Protein AF-A0A919CSK5-F1 (afdb_monomer_lite)

Sequence (132 aa):
MSDPNAADPAAPKPPHPRMAVKDYALLGRKVAEWAKDPASRPRTVAEFRKQLLDVDPGATIPDRITGVLFVQPTWDTLVVRLPTKELIEESEENMNPTDAIYMVPEFYKNTSLSALELLYSRIGDYTISECK

Organism: NCBI:txid1633335

Secondary structure (DSSP, 8-state):
---TT----PPPPPPPP--B-S-HHHHHHHHHHHHH-GGGS-SSHHHHHHHHHHH-TT-B--TT----------TT-----PPPHHHHHHHHHH--TT-S-----GGGT-TT--HHHHHHHHHHHHHH----

Structure (mmCIF, N/CA/C/O backbone):
data_AF-A0A919CSK5-F1
#
_entry.id   AF-A0A919CSK5-F1
#
loop_
_atom_site.group_PDB
_atom_site.id
_atom_site.type_symbol
_atom_site.label_atom_id
_atom_site.label_alt_id
_atom_site.label_comp_id
_atom_site.label_asym_id
_atom_site.label_entity_id
_atom_site.label_seq_id
_atom_site.pdbx_PDB_ins_code
_atom_site.Cartn_x
_atom_site.Cartn_y
_atom_site.Cartn_z
_atom_site.occupancy
_atom_site.B_iso_or_equiv
_atom_site.auth_seq_id
_atom_site.auth_comp_id
_atom_site.auth_asym_id
_atom_site.auth_atom_id
_atom_site.pdbx_PDB_model_num
ATOM 1 N N . MET A 1 1 ? 7.691 -1.468 -57.600 1.00 42.09 1 MET A N 1
ATOM 2 C CA . MET A 1 1 ? 6.398 -1.133 -56.972 1.00 42.09 1 MET A CA 1
ATOM 3 C C . MET A 1 1 ? 6.592 -1.335 -55.488 1.00 42.09 1 MET A C 1
ATOM 5 O O . MET A 1 1 ? 6.698 -2.474 -55.061 1.00 42.09 1 MET A O 1
ATOM 9 N N . SER A 1 2 ? 6.802 -0.245 -54.759 1.00 48.50 2 SER A N 1
ATOM 10 C CA . SER A 1 2 ? 6.948 -0.267 -53.304 1.00 48.50 2 SER A CA 1
ATOM 11 C C . SER A 1 2 ? 5.557 -0.123 -52.706 1.00 48.50 2 SER A C 1
ATOM 13 O O . SER A 1 2 ? 4.813 0.758 -53.137 1.00 48.50 2 SER A O 1
ATOM 15 N N . ASP A 1 3 ? 5.200 -1.011 -51.785 1.00 47.59 3 ASP A N 1
ATOM 16 C CA . ASP A 1 3 ? 3.909 -0.993 -51.102 1.00 47.59 3 ASP A CA 1
ATOM 17 C C . ASP A 1 3 ? 3.734 0.337 -50.343 1.00 47.59 3 ASP A C 1
ATOM 19 O O . ASP A 1 3 ? 4.549 0.644 -49.471 1.00 47.59 3 ASP A O 1
ATOM 23 N N . PRO A 1 4 ? 2.703 1.150 -50.638 1.00 49.62 4 PRO A N 1
ATOM 24 C CA . PRO A 1 4 ? 2.469 2.432 -49.971 1.00 49.62 4 PRO A CA 1
ATOM 25 C C . PRO A 1 4 ? 1.782 2.285 -48.602 1.00 49.62 4 PRO A C 1
ATOM 27 O O . PRO A 1 4 ? 1.341 3.279 -48.037 1.00 49.62 4 PRO A O 1
ATOM 30 N N . ASN A 1 5 ? 1.664 1.060 -48.078 1.00 50.25 5 ASN A N 1
ATOM 31 C CA . ASN A 1 5 ? 0.916 0.757 -46.858 1.00 50.25 5 ASN A CA 1
ATOM 32 C C . ASN A 1 5 ? 1.764 0.032 -45.800 1.00 50.25 5 ASN A C 1
ATOM 34 O O . ASN A 1 5 ? 1.273 -0.830 -45.072 1.00 50.25 5 ASN A O 1
ATOM 38 N N . ALA A 1 6 ? 3.054 0.368 -45.716 1.00 50.31 6 ALA A N 1
ATOM 39 C CA . ALA A 1 6 ? 3.803 0.130 -44.491 1.00 50.31 6 ALA A CA 1
ATOM 40 C C . ALA A 1 6 ? 3.267 1.120 -43.450 1.00 50.31 6 ALA A C 1
ATOM 42 O O . ALA A 1 6 ? 3.584 2.307 -43.499 1.00 50.31 6 ALA A O 1
ATOM 43 N N . ALA A 1 7 ? 2.382 0.643 -42.573 1.00 48.81 7 ALA A N 1
ATOM 44 C CA . ALA A 1 7 ? 1.949 1.408 -41.417 1.00 48.81 7 ALA A CA 1
ATOM 45 C C . ALA A 1 7 ? 3.198 1.847 -40.644 1.00 48.81 7 ALA A C 1
ATOM 47 O O . ALA A 1 7 ? 3.999 1.013 -40.218 1.00 48.81 7 ALA A O 1
ATOM 48 N N . ASP A 1 8 ? 3.366 3.160 -40.524 1.00 49.53 8 ASP A N 1
ATOM 49 C CA . ASP A 1 8 ? 4.332 3.791 -39.633 1.00 49.53 8 ASP A CA 1
ATOM 50 C C . ASP A 1 8 ? 4.167 3.144 -38.244 1.00 49.53 8 ASP A C 1
ATOM 52 O O . ASP A 1 8 ? 3.022 3.066 -37.771 1.00 49.53 8 ASP A O 1
ATOM 56 N N . PRO A 1 9 ? 5.217 2.585 -37.609 1.00 53.69 9 PRO A N 1
ATOM 57 C CA . PRO A 1 9 ? 5.068 2.009 -36.283 1.00 53.69 9 PRO A CA 1
ATOM 58 C C . PRO A 1 9 ? 4.523 3.100 -35.365 1.00 53.69 9 PRO A C 1
ATOM 60 O O . PRO A 1 9 ? 5.161 4.132 -35.158 1.00 53.69 9 PRO A O 1
ATOM 63 N N . ALA A 1 10 ? 3.297 2.890 -34.877 1.00 59.97 10 ALA A N 1
ATOM 64 C CA . ALA A 1 10 ? 2.619 3.834 -34.007 1.00 59.97 10 ALA A CA 1
ATOM 65 C C . ALA A 1 10 ? 3.573 4.231 -32.875 1.00 59.97 10 ALA A C 1
ATOM 67 O O . ALA A 1 10 ? 4.168 3.360 -32.238 1.00 59.97 10 ALA A O 1
ATOM 68 N N . ALA A 1 11 ? 3.735 5.539 -32.661 1.00 57.97 11 ALA A N 1
ATOM 69 C CA . ALA A 1 11 ? 4.572 6.066 -31.593 1.00 57.97 11 ALA A CA 1
ATOM 70 C C . ALA A 1 11 ? 4.280 5.329 -30.269 1.00 57.97 11 ALA A C 1
ATOM 72 O O . ALA A 1 11 ? 3.107 5.035 -29.997 1.00 57.97 11 ALA A O 1
ATOM 73 N N . PRO A 1 12 ? 5.310 5.018 -29.457 1.00 64.19 12 PRO A N 1
ATOM 74 C CA . PRO A 1 12 ? 5.125 4.276 -28.218 1.00 64.19 12 PRO A CA 1
ATOM 75 C C . PRO A 1 12 ? 4.068 4.967 -27.355 1.00 64.19 12 PRO A C 1
ATOM 77 O O . PRO A 1 12 ? 4.103 6.186 -27.153 1.00 64.19 12 PRO A O 1
ATOM 80 N N . LYS A 1 13 ? 3.084 4.190 -26.895 1.00 64.62 13 LYS A N 1
ATOM 81 C CA . LYS A 1 13 ? 2.016 4.709 -26.039 1.00 64.62 13 LYS A CA 1
ATOM 82 C C . LYS A 1 13 ? 2.640 5.234 -24.740 1.00 64.62 13 LYS A C 1
ATOM 84 O O . LYS A 1 13 ? 3.568 4.612 -24.224 1.00 64.62 13 LYS A O 1
ATOM 89 N N . PRO A 1 14 ? 2.156 6.365 -24.198 1.00 73.38 14 PRO A N 1
ATOM 90 C CA . PRO A 1 14 ? 2.637 6.849 -22.913 1.00 73.38 14 PRO A CA 1
ATOM 91 C C . PRO A 1 14 ? 2.346 5.805 -21.826 1.00 73.38 14 PRO A C 1
ATOM 93 O O . PRO A 1 14 ? 1.268 5.201 -21.856 1.00 73.38 14 PRO A O 1
ATOM 96 N N . PRO A 1 15 ? 3.266 5.607 -20.867 1.00 81.00 15 PRO A N 1
ATOM 97 C CA . PRO A 1 15 ? 3.106 4.579 -19.856 1.00 81.00 15 PRO A CA 1
ATOM 98 C C . PRO A 1 15 ? 1.896 4.864 -18.970 1.00 81.00 15 PRO A C 1
ATOM 100 O O . PRO A 1 15 ? 1.591 6.019 -18.647 1.00 81.00 15 PRO A O 1
ATOM 103 N N . HIS A 1 16 ? 1.228 3.805 -18.527 1.00 87.56 16 HIS A N 1
ATOM 104 C CA . HIS A 1 16 ? 0.111 3.900 -17.606 1.00 87.56 16 HIS A CA 1
ATOM 105 C C . HIS A 1 16 ? 0.582 4.547 -16.294 1.00 87.56 16 HIS A C 1
ATOM 107 O O . HIS A 1 16 ? 1.496 4.033 -15.634 1.00 87.56 16 HIS A O 1
ATOM 113 N N . PRO A 1 17 ? -0.045 5.657 -15.852 1.00 90.75 17 PRO A N 1
ATOM 114 C CA . PRO A 1 17 ? 0.304 6.269 -14.580 1.00 90.75 17 PRO A CA 1
ATOM 115 C C . PRO A 1 17 ? 0.072 5.281 -13.435 1.00 90.75 17 PRO A C 1
ATOM 117 O O . PRO A 1 17 ? -0.982 4.639 -13.358 1.00 90.75 17 PRO A O 1
ATOM 120 N N . ARG A 1 18 ? 1.056 5.167 -12.543 1.00 90.62 18 ARG A N 1
ATOM 121 C CA . ARG A 1 18 ? 1.047 4.265 -11.385 1.00 90.62 18 ARG A CA 1
ATOM 122 C C . ARG A 1 18 ? 0.900 5.043 -10.092 1.00 90.62 18 ARG A C 1
ATOM 124 O O . ARG A 1 18 ? 1.220 6.232 -10.029 1.00 90.62 18 ARG A O 1
ATOM 131 N N . MET A 1 19 ? 0.410 4.364 -9.065 1.00 92.00 19 MET A N 1
ATOM 132 C CA . MET A 1 19 ? 0.432 4.911 -7.715 1.00 92.00 19 MET A CA 1
ATOM 133 C C . MET A 1 19 ? 1.883 5.104 -7.255 1.00 92.00 19 MET A C 1
ATOM 135 O O . MET A 1 19 ? 2.736 4.253 -7.512 1.00 92.00 19 MET A O 1
ATOM 139 N N . ALA A 1 20 ? 2.172 6.207 -6.568 1.00 90.69 20 ALA A N 1
ATOM 140 C CA . ALA A 1 20 ? 3.481 6.430 -5.966 1.00 90.69 20 ALA A CA 1
ATOM 141 C C . ALA A 1 20 ? 3.343 6.869 -4.512 1.00 90.69 20 ALA A C 1
ATOM 143 O O . ALA A 1 20 ? 2.454 7.645 -4.169 1.00 90.69 20 ALA A O 1
ATOM 144 N N . VAL A 1 21 ? 4.260 6.387 -3.678 1.00 92.19 21 VAL A N 1
ATOM 145 C CA . VAL A 1 21 ? 4.453 6.820 -2.292 1.00 92.19 21 VAL A CA 1
ATOM 146 C C . VAL A 1 21 ? 5.934 7.064 -2.051 1.00 92.19 21 VAL A C 1
ATOM 148 O O . VAL A 1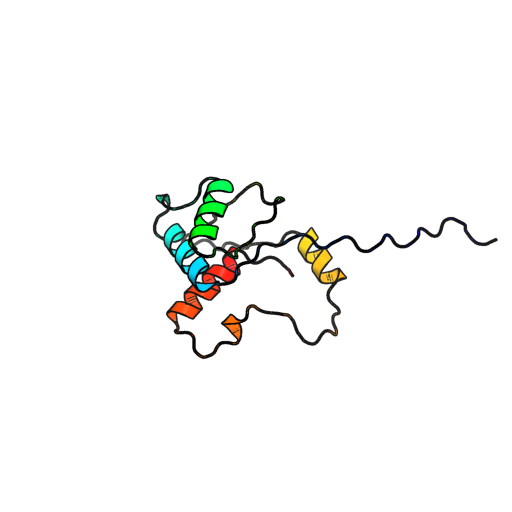 21 ? 6.791 6.400 -2.643 1.00 92.19 21 VAL A O 1
ATOM 151 N N . LYS A 1 22 ? 6.231 8.035 -1.196 1.00 90.31 22 LYS A N 1
ATOM 152 C CA . LYS A 1 22 ? 7.579 8.376 -0.746 1.00 90.31 22 LYS A CA 1
ATOM 153 C C . LYS A 1 22 ? 7.947 7.586 0.500 1.00 90.31 22 LYS A C 1
ATOM 155 O O . LYS A 1 22 ? 9.060 7.072 0.579 1.00 90.31 22 LYS A O 1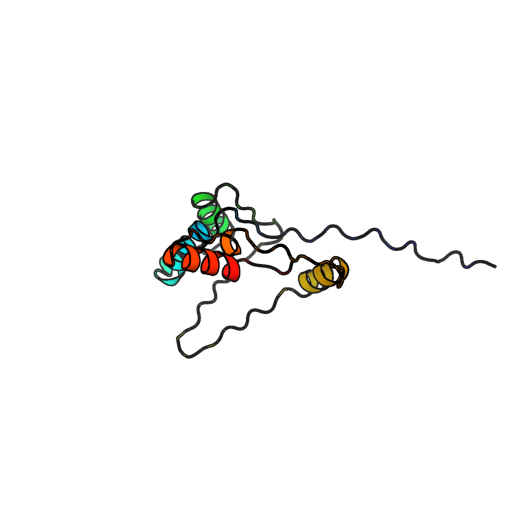
ATOM 160 N N . ASP A 1 23 ? 7.012 7.465 1.441 1.00 92.19 23 ASP A N 1
ATOM 161 C CA . ASP A 1 23 ? 7.238 6.786 2.716 1.00 92.19 23 ASP A CA 1
ATOM 162 C C . ASP A 1 23 ? 6.400 5.506 2.829 1.00 92.19 23 ASP A C 1
ATOM 164 O O . ASP A 1 23 ? 5.232 5.494 3.233 1.00 92.19 23 ASP A O 1
ATOM 168 N N . TYR A 1 24 ? 7.035 4.389 2.476 1.00 94.75 24 TYR A N 1
ATOM 169 C CA . TYR A 1 24 ? 6.424 3.066 2.558 1.00 94.75 24 TYR A CA 1
ATOM 170 C C . TYR A 1 24 ? 6.135 2.638 4.004 1.00 94.75 24 TYR A C 1
ATOM 172 O O . TYR A 1 24 ? 5.200 1.867 4.226 1.00 94.75 24 TYR A O 1
ATOM 180 N N . ALA A 1 25 ? 6.889 3.128 4.994 1.00 95.56 25 ALA A N 1
ATOM 181 C CA . ALA A 1 25 ? 6.664 2.779 6.392 1.00 95.56 25 ALA A CA 1
ATOM 182 C C . ALA A 1 25 ? 5.400 3.461 6.932 1.00 95.56 25 ALA A C 1
ATOM 184 O O . ALA A 1 25 ? 4.619 2.825 7.643 1.00 95.56 25 ALA A O 1
ATOM 185 N N . LEU A 1 26 ? 5.157 4.725 6.575 1.00 95.56 26 LEU A N 1
ATOM 186 C CA . LEU A 1 26 ? 3.925 5.430 6.944 1.00 95.56 26 LEU A CA 1
ATOM 187 C C . LEU A 1 26 ? 2.695 4.802 6.282 1.00 95.56 26 LEU A C 1
ATOM 189 O O . LEU A 1 26 ? 1.714 4.519 6.978 1.00 95.56 26 LEU A O 1
ATOM 193 N N . LEU A 1 27 ? 2.774 4.472 4.987 1.00 95.81 27 LEU A N 1
ATOM 194 C CA . LEU A 1 27 ? 1.717 3.710 4.318 1.00 95.81 27 LEU A CA 1
ATOM 195 C C . LEU A 1 27 ? 1.484 2.361 5.012 1.00 95.81 27 LEU A C 1
ATOM 197 O O . LEU A 1 27 ? 0.350 2.011 5.331 1.00 95.81 27 LEU A O 1
ATOM 201 N N . GLY A 1 28 ? 2.547 1.609 5.289 1.00 97.31 28 GLY A N 1
ATOM 202 C CA . GLY A 1 28 ? 2.451 0.306 5.938 1.00 97.31 28 GLY A CA 1
ATOM 203 C C . GLY A 1 28 ? 1.801 0.345 7.315 1.00 97.31 28 GLY A C 1
ATOM 204 O O . GLY A 1 28 ? 1.001 -0.529 7.649 1.00 97.31 28 GLY A O 1
ATOM 205 N N . ARG A 1 29 ? 2.094 1.380 8.110 1.00 97.88 29 ARG A N 1
ATOM 206 C CA . ARG A 1 29 ? 1.420 1.616 9.396 1.00 97.88 29 ARG A CA 1
ATOM 207 C C . ARG A 1 29 ? -0.071 1.861 9.199 1.00 97.88 29 ARG A C 1
ATOM 209 O O . ARG A 1 29 ? -0.870 1.293 9.942 1.00 97.88 29 ARG A O 1
ATOM 216 N N . LYS A 1 30 ? -0.442 2.648 8.187 1.00 97.88 30 LYS A N 1
ATOM 217 C CA . LYS A 1 30 ? -1.843 2.932 7.867 1.00 97.88 30 LYS A CA 1
ATOM 218 C C . LYS A 1 30 ? -2.593 1.685 7.392 1.00 97.88 30 LYS A C 1
ATOM 220 O O . LYS A 1 30 ? -3.695 1.413 7.854 1.00 97.88 30 LYS A O 1
ATOM 225 N N . VAL A 1 31 ? -1.959 0.848 6.575 1.00 97.31 31 VAL A N 1
ATOM 226 C CA . VAL A 1 31 ? -2.509 -0.459 6.181 1.00 97.31 31 VAL A CA 1
ATOM 227 C C . VAL A 1 31 ? -2.653 -1.396 7.383 1.00 97.31 31 VAL A C 1
ATOM 229 O O . VAL A 1 31 ? -3.660 -2.091 7.513 1.00 97.31 31 VAL A O 1
ATOM 232 N N . ALA A 1 32 ? -1.685 -1.405 8.301 1.00 98.00 32 ALA A N 1
ATOM 233 C CA . ALA A 1 32 ? -1.779 -2.197 9.523 1.00 98.00 32 ALA A CA 1
ATOM 234 C C . ALA A 1 32 ? -2.921 -1.718 10.440 1.00 98.00 32 ALA A C 1
ATOM 236 O O . ALA A 1 32 ? -3.565 -2.539 11.091 1.00 98.00 32 ALA A O 1
ATOM 237 N N . GLU A 1 33 ? -3.189 -0.412 10.497 1.00 98.00 33 GLU A N 1
ATOM 238 C CA . GLU A 1 33 ? -4.367 0.161 11.164 1.00 98.00 33 GLU A CA 1
ATOM 239 C C . GLU A 1 33 ? -5.659 -0.380 10.536 1.00 98.00 33 GLU A C 1
ATOM 241 O O . GLU A 1 33 ? -6.453 -1.000 11.240 1.00 98.00 33 GLU A O 1
ATOM 246 N N . TRP A 1 34 ? -5.806 -0.287 9.210 1.00 97.62 34 TRP A N 1
ATOM 247 C CA . TRP A 1 34 ? -6.949 -0.834 8.466 1.00 97.62 34 TRP A CA 1
ATOM 248 C C . TRP A 1 34 ? -7.172 -2.332 8.689 1.00 97.62 34 TRP A C 1
ATOM 250 O O . TRP A 1 34 ? -8.312 -2.806 8.732 1.00 97.62 34 TRP A O 1
ATOM 260 N N . ALA A 1 35 ? -6.091 -3.103 8.803 1.00 96.81 35 ALA A N 1
ATOM 261 C CA . ALA A 1 35 ? -6.155 -4.540 9.038 1.00 96.81 35 ALA A CA 1
ATOM 262 C C . ALA A 1 35 ? -6.638 -4.881 10.459 1.00 96.81 35 ALA A C 1
ATOM 264 O O . ALA A 1 35 ? -7.364 -5.863 10.628 1.00 96.81 35 ALA A O 1
ATOM 265 N N . LYS A 1 36 ? -6.250 -4.079 11.460 1.00 97.56 36 LYS A N 1
ATOM 266 C CA . LYS A 1 36 ? -6.599 -4.275 12.879 1.00 97.56 36 LYS A CA 1
ATOM 267 C C . LYS A 1 36 ? -7.958 -3.683 13.255 1.00 97.56 36 LYS A C 1
ATOM 269 O O . LYS A 1 36 ? -8.621 -4.230 14.128 1.00 97.56 36 LYS A O 1
ATOM 274 N N . ASP A 1 37 ? -8.363 -2.599 12.602 1.00 98.00 37 ASP A N 1
ATOM 275 C CA . ASP A 1 37 ? -9.652 -1.941 12.798 1.00 98.00 37 ASP A CA 1
ATOM 276 C C . ASP A 1 37 ? -10.370 -1.765 11.449 1.00 98.00 37 ASP A C 1
ATOM 278 O O . ASP A 1 37 ? -10.120 -0.793 10.729 1.00 98.00 37 ASP A O 1
ATOM 282 N N . PRO A 1 38 ? -11.292 -2.676 11.087 1.00 95.75 38 PRO A N 1
ATOM 283 C CA . PRO A 1 38 ? -12.055 -2.569 9.850 1.00 95.75 38 PRO A CA 1
ATOM 284 C C . PRO A 1 38 ? -12.874 -1.279 9.715 1.00 95.75 38 PRO A C 1
ATOM 286 O O . PRO A 1 38 ? -13.151 -0.870 8.588 1.00 95.75 38 PRO A O 1
ATOM 289 N N . ALA A 1 39 ? -13.252 -0.626 10.821 1.00 96.56 39 ALA A N 1
ATOM 290 C CA . ALA A 1 39 ? -14.021 0.616 10.780 1.00 96.56 39 ALA A CA 1
ATOM 291 C C . ALA A 1 39 ? -13.181 1.815 10.307 1.00 96.56 39 ALA A C 1
ATOM 293 O O . ALA A 1 39 ? -13.747 2.777 9.790 1.00 96.56 39 ALA A O 1
ATOM 294 N N . SER A 1 40 ? -11.851 1.735 10.423 1.00 96.94 40 SER A N 1
ATOM 295 C CA . SER A 1 40 ? -10.912 2.765 9.955 1.00 96.94 40 SER A CA 1
ATOM 296 C C . SER A 1 40 ? -10.689 2.760 8.432 1.00 96.94 40 SER A C 1
ATOM 298 O O . SER A 1 40 ? -10.120 3.708 7.879 1.00 96.94 40 SER A O 1
ATOM 300 N N . ARG A 1 41 ? -11.136 1.706 7.730 1.00 96.19 41 ARG A N 1
ATOM 301 C CA . ARG A 1 41 ? -10.935 1.551 6.282 1.00 96.19 41 ARG A CA 1
ATOM 302 C C . ARG A 1 41 ? -11.685 2.618 5.494 1.00 96.19 41 ARG A C 1
ATOM 304 O O . ARG A 1 41 ? -12.862 2.861 5.770 1.00 96.19 41 ARG A O 1
ATOM 311 N N . PRO A 1 42 ? -11.061 3.184 4.452 1.00 96.44 42 PRO A N 1
ATOM 312 C CA . PRO A 1 42 ? -11.789 4.008 3.510 1.00 96.44 42 PRO A CA 1
ATOM 313 C C . PRO A 1 42 ? -12.784 3.148 2.726 1.00 96.44 42 PRO A C 1
ATOM 315 O O . PRO A 1 42 ? -12.483 2.033 2.299 1.00 96.44 42 PRO A O 1
ATOM 318 N N . ARG A 1 43 ? -13.980 3.687 2.526 1.00 93.94 43 ARG A N 1
ATOM 319 C CA . ARG A 1 43 ? -15.088 3.065 1.788 1.00 93.94 43 ARG A CA 1
ATOM 320 C C . ARG A 1 43 ? -15.166 3.555 0.349 1.00 93.94 43 ARG A C 1
ATOM 322 O O . ARG A 1 43 ? -15.864 2.968 -0.471 1.00 93.94 43 ARG A O 1
ATOM 329 N N . THR A 1 44 ? -14.465 4.644 0.048 1.00 95.69 44 THR A N 1
ATOM 330 C CA . THR A 1 44 ? -14.433 5.279 -1.269 1.00 95.69 44 THR A CA 1
ATOM 331 C C . THR A 1 44 ? -12.998 5.615 -1.662 1.00 95.69 44 THR A C 1
ATOM 333 O O . THR A 1 44 ? -12.124 5.766 -0.806 1.00 95.69 44 THR A O 1
ATOM 336 N N . VAL A 1 45 ? -12.744 5.796 -2.961 1.00 95.38 45 VAL A N 1
ATOM 337 C CA . VAL A 1 45 ? -11.432 6.273 -3.432 1.00 95.38 45 VAL A CA 1
ATOM 338 C C . VAL A 1 45 ? -11.117 7.670 -2.897 1.00 95.38 45 VAL A C 1
ATOM 340 O O . VAL A 1 45 ? -9.960 7.965 -2.619 1.00 95.38 45 VAL A O 1
ATOM 343 N N . ALA A 1 46 ? -12.128 8.521 -2.701 1.00 95.88 46 ALA A N 1
ATOM 344 C CA . ALA A 1 46 ? -11.937 9.848 -2.121 1.00 95.88 46 ALA A CA 1
ATOM 345 C C . ALA A 1 46 ? -11.432 9.767 -0.670 1.00 95.88 46 ALA A C 1
ATOM 347 O O . ALA A 1 46 ? -10.471 10.445 -0.312 1.00 95.88 46 ALA A O 1
ATOM 348 N N . GLU A 1 47 ? -12.028 8.894 0.147 1.00 96.50 47 GLU A N 1
ATOM 349 C CA . GLU A 1 47 ? -11.553 8.627 1.508 1.00 96.50 47 GLU A CA 1
ATOM 350 C C . GLU A 1 47 ? -10.161 7.995 1.503 1.00 96.50 47 GLU A C 1
ATOM 352 O O . GLU A 1 47 ? -9.312 8.402 2.289 1.00 96.50 47 GLU A O 1
ATOM 357 N N . PHE A 1 48 ? -9.902 7.046 0.598 1.00 95.88 48 PHE A N 1
ATOM 358 C CA . PHE A 1 48 ? -8.590 6.414 0.464 1.00 95.88 48 PHE A CA 1
ATOM 359 C C . PHE A 1 48 ? -7.512 7.442 0.114 1.00 95.88 48 PHE A C 1
ATOM 361 O O . PHE A 1 48 ? -6.483 7.506 0.781 1.00 95.88 48 PHE A O 1
ATOM 368 N N . ARG A 1 49 ? -7.783 8.309 -0.869 1.00 95.25 49 ARG A N 1
ATOM 369 C CA . ARG A 1 49 ? -6.902 9.413 -1.260 1.00 95.25 49 ARG A CA 1
ATOM 370 C C . ARG A 1 49 ? -6.643 10.362 -0.102 1.00 95.25 49 ARG A C 1
ATOM 372 O O . ARG A 1 49 ? -5.493 10.715 0.125 1.00 95.25 49 ARG A O 1
ATOM 379 N N . LYS A 1 50 ? -7.684 10.746 0.637 1.00 96.50 50 LYS A N 1
ATOM 380 C CA . LYS A 1 50 ? -7.540 11.605 1.815 1.00 96.50 50 LYS A CA 1
ATOM 381 C C . LYS A 1 50 ? -6.629 10.958 2.861 1.00 96.50 50 LYS A C 1
ATOM 383 O O . LYS A 1 50 ? -5.621 11.546 3.222 1.00 96.50 50 LYS A O 1
ATOM 388 N N . GLN A 1 51 ? -6.941 9.732 3.284 1.00 96.25 51 GLN A N 1
ATOM 389 C CA . GLN A 1 51 ? -6.163 9.036 4.312 1.00 96.25 51 GLN A CA 1
ATOM 390 C C . GLN A 1 51 ? -4.710 8.785 3.890 1.00 96.25 51 GLN A C 1
ATOM 392 O O . GLN A 1 51 ? -3.824 8.782 4.740 1.00 96.25 51 GLN A O 1
ATOM 397 N N . LEU A 1 52 ? -4.461 8.570 2.596 1.00 94.19 52 LEU A N 1
ATOM 398 C CA . LEU A 1 52 ? -3.113 8.434 2.061 1.00 94.19 52 LEU A CA 1
ATOM 399 C C . LEU A 1 52 ? -2.342 9.758 2.111 1.00 94.19 52 LEU A C 1
ATOM 401 O O . LEU A 1 52 ? -1.207 9.774 2.570 1.00 94.19 52 LEU A O 1
ATOM 405 N N . LEU A 1 53 ? -2.953 10.858 1.668 1.00 94.75 53 LEU A N 1
ATOM 406 C CA . LEU A 1 53 ? -2.320 12.181 1.687 1.00 94.75 53 LEU A CA 1
ATOM 407 C C . LEU A 1 53 ? -2.080 12.698 3.112 1.00 94.75 53 LEU A C 1
ATOM 409 O O . LEU A 1 53 ? -1.127 13.441 3.331 1.00 94.75 53 LEU A O 1
ATOM 413 N N . ASP A 1 54 ? -2.905 12.278 4.075 1.00 95.38 54 ASP A N 1
ATOM 414 C CA . ASP A 1 54 ? -2.715 12.589 5.496 1.00 95.38 54 ASP A CA 1
ATOM 415 C C . ASP A 1 54 ? -1.422 11.961 6.057 1.00 95.38 54 ASP A C 1
ATOM 417 O O . ASP A 1 54 ? -0.809 12.530 6.961 1.00 95.38 54 ASP A O 1
ATOM 421 N N . VAL A 1 55 ? -0.995 10.800 5.536 1.00 94.25 55 VAL A N 1
ATOM 422 C CA . VAL A 1 55 ? 0.231 10.106 5.983 1.00 94.25 55 VAL A CA 1
ATOM 423 C C . VAL A 1 55 ? 1.436 10.357 5.076 1.00 94.25 55 VAL A C 1
ATOM 425 O O . VAL A 1 55 ? 2.564 10.355 5.555 1.00 94.25 55 VAL A O 1
ATOM 428 N N . ASP A 1 56 ? 1.217 10.595 3.785 1.00 93.25 56 ASP A N 1
ATOM 429 C CA . ASP A 1 56 ? 2.245 10.942 2.807 1.00 93.25 56 ASP A CA 1
ATOM 430 C C . ASP A 1 56 ? 1.707 12.018 1.848 1.00 93.25 56 ASP A C 1
ATOM 432 O O . ASP A 1 56 ? 1.088 11.699 0.827 1.00 93.25 56 ASP A O 1
ATOM 436 N N . PRO A 1 57 ? 1.973 13.309 2.125 1.00 91.69 57 PRO A N 1
ATOM 437 C CA . PRO A 1 57 ? 1.535 14.412 1.269 1.00 91.69 57 PRO A CA 1
ATOM 438 C C . PRO A 1 57 ? 2.095 14.360 -0.159 1.00 91.69 57 PRO A C 1
ATOM 440 O O . PRO A 1 57 ? 1.620 15.079 -1.036 1.00 91.69 57 PRO A O 1
ATOM 443 N N . GLY A 1 58 ? 3.143 13.562 -0.395 1.00 88.75 58 GLY A N 1
ATOM 444 C CA . GLY A 1 58 ? 3.746 13.364 -1.707 1.00 88.75 58 GLY A CA 1
ATOM 445 C C . GLY A 1 58 ? 3.187 12.175 -2.480 1.00 88.75 58 GLY A C 1
ATOM 446 O O . GLY A 1 58 ? 3.662 11.932 -3.591 1.00 88.75 58 GLY A O 1
ATOM 447 N N . ALA A 1 59 ? 2.232 11.437 -1.915 1.00 92.56 59 ALA A N 1
ATOM 448 C CA . ALA A 1 59 ? 1.647 10.287 -2.571 1.00 92.56 59 ALA A CA 1
ATOM 449 C C . ALA A 1 59 ? 0.758 10.693 -3.754 1.00 92.56 59 ALA A C 1
ATOM 451 O O . ALA A 1 59 ? 0.021 11.680 -3.708 1.00 92.56 59 ALA A O 1
ATOM 452 N N . THR A 1 60 ? 0.789 9.898 -4.820 1.00 93.19 60 THR A N 1
ATOM 453 C CA . THR A 1 60 ? -0.023 10.119 -6.019 1.00 93.19 60 THR A CA 1
ATOM 454 C C . THR A 1 60 ? -0.938 8.930 -6.262 1.00 93.19 60 THR A C 1
ATOM 456 O O . THR A 1 60 ? -0.519 7.777 -6.213 1.00 93.19 60 THR A O 1
ATOM 459 N N . ILE A 1 61 ? -2.209 9.217 -6.550 1.00 92.38 61 ILE A N 1
ATOM 460 C CA . ILE A 1 61 ? -3.177 8.227 -7.029 1.00 92.38 61 ILE A CA 1
ATOM 461 C C . ILE A 1 61 ? -3.632 8.672 -8.423 1.00 92.38 61 ILE A C 1
ATOM 463 O O . ILE A 1 61 ? -4.218 9.757 -8.531 1.00 92.38 61 ILE A O 1
ATOM 467 N N . PRO A 1 62 ? -3.379 7.867 -9.468 1.00 93.12 62 PRO A N 1
ATOM 468 C CA . PRO A 1 62 ? -3.847 8.130 -10.825 1.00 93.12 62 PRO A CA 1
ATOM 469 C C . PRO A 1 62 ? -5.368 8.272 -10.927 1.00 93.12 62 PRO A C 1
ATOM 471 O O . PRO A 1 62 ? -6.103 7.528 -10.279 1.00 93.12 62 PRO A O 1
ATOM 474 N N . ASP A 1 63 ? -5.848 9.142 -11.818 1.00 93.44 63 ASP A N 1
ATOM 475 C CA . ASP A 1 63 ? -7.289 9.359 -12.040 1.00 93.44 63 ASP A CA 1
ATOM 476 C C . ASP A 1 63 ? -8.012 8.125 -12.603 1.00 93.44 63 ASP A C 1
ATOM 478 O O . ASP A 1 63 ? -9.219 7.974 -12.422 1.00 93.44 63 ASP A O 1
ATOM 482 N N . ARG A 1 64 ? -7.273 7.190 -13.222 1.00 92.44 64 ARG A N 1
ATOM 483 C CA . ARG A 1 64 ? -7.816 5.890 -13.658 1.00 92.44 64 ARG A CA 1
ATOM 484 C C . ARG A 1 64 ? -8.315 5.019 -12.498 1.00 92.44 64 ARG A C 1
ATOM 486 O O . ARG A 1 64 ? -9.084 4.091 -12.730 1.00 92.44 64 ARG A O 1
ATOM 493 N N . ILE A 1 65 ? -7.860 5.269 -11.267 1.00 93.31 65 ILE A N 1
ATOM 494 C CA . ILE A 1 65 ? -8.283 4.511 -10.088 1.00 93.31 65 ILE A CA 1
ATOM 495 C C . ILE A 1 65 ? -9.611 5.084 -9.593 1.00 93.31 65 ILE A C 1
ATOM 497 O O . ILE A 1 65 ? -9.654 6.120 -8.934 1.00 93.31 65 ILE A O 1
ATOM 501 N N . THR A 1 66 ? -10.702 4.390 -9.909 1.00 94.06 66 THR A N 1
ATOM 502 C CA . THR A 1 66 ? -12.077 4.796 -9.567 1.00 94.06 66 THR A CA 1
ATOM 503 C C . THR A 1 66 ? -12.709 3.941 -8.468 1.00 94.06 66 THR A C 1
ATOM 505 O O . THR A 1 66 ? -13.724 4.333 -7.892 1.00 94.06 66 THR A O 1
ATOM 508 N N . GLY A 1 67 ? -12.084 2.813 -8.115 1.00 92.88 67 GLY A N 1
ATOM 509 C CA . GLY A 1 67 ? -12.501 1.929 -7.029 1.00 92.88 67 GLY A CA 1
ATOM 510 C C . GLY A 1 67 ? -11.326 1.466 -6.168 1.00 92.88 67 GLY A C 1
ATOM 511 O O . GLY A 1 67 ? -10.183 1.444 -6.619 1.00 92.88 67 GLY A O 1
ATOM 512 N N . VAL A 1 68 ? -11.622 1.080 -4.926 1.00 92.25 68 VAL A N 1
ATOM 513 C CA . VAL A 1 68 ? -10.676 0.435 -4.008 1.00 92.25 68 VAL A CA 1
ATOM 514 C C . VAL A 1 68 ? -11.301 -0.853 -3.479 1.00 92.25 68 VAL A C 1
ATOM 516 O O . VAL A 1 68 ? -12.459 -0.858 -3.063 1.00 92.25 68 VAL A O 1
ATOM 519 N N . LEU A 1 69 ? -10.544 -1.951 -3.513 1.00 92.25 69 LEU A N 1
ATOM 520 C CA . LEU A 1 69 ? -10.954 -3.247 -2.978 1.00 92.25 69 LEU A CA 1
ATOM 521 C C . LEU A 1 69 ? -9.990 -3.660 -1.867 1.00 92.25 69 LEU A C 1
ATOM 523 O O . LEU A 1 69 ? -8.794 -3.815 -2.101 1.00 92.25 69 LEU A O 1
ATOM 527 N N . PHE A 1 70 ? -10.524 -3.870 -0.665 1.00 93.88 70 PHE A N 1
ATOM 528 C CA . PHE A 1 70 ? -9.766 -4.385 0.471 1.00 93.88 70 PHE A CA 1
ATOM 529 C C . PHE A 1 70 ? -9.968 -5.891 0.584 1.00 93.88 70 PHE A C 1
ATOM 531 O O . PHE A 1 70 ? -11.064 -6.350 0.900 1.00 93.88 70 PHE A O 1
ATOM 538 N N . VAL A 1 71 ? -8.899 -6.650 0.362 1.00 93.31 71 VAL A N 1
ATOM 539 C CA . VAL A 1 71 ? -8.880 -8.101 0.562 1.00 93.31 71 VAL A CA 1
ATOM 540 C C . VAL A 1 71 ? -8.017 -8.403 1.782 1.00 93.31 71 VAL A C 1
ATOM 542 O O . VAL A 1 71 ? -6.833 -8.076 1.800 1.00 93.31 71 VAL A O 1
ATOM 545 N N . GLN A 1 72 ? -8.609 -9.021 2.804 1.00 94.69 72 GLN A N 1
ATOM 546 C CA . GLN A 1 72 ? -7.898 -9.484 3.995 1.00 94.69 72 GLN A CA 1
ATOM 547 C C . GLN A 1 72 ? -8.176 -10.980 4.183 1.00 94.69 72 GLN A C 1
ATOM 549 O O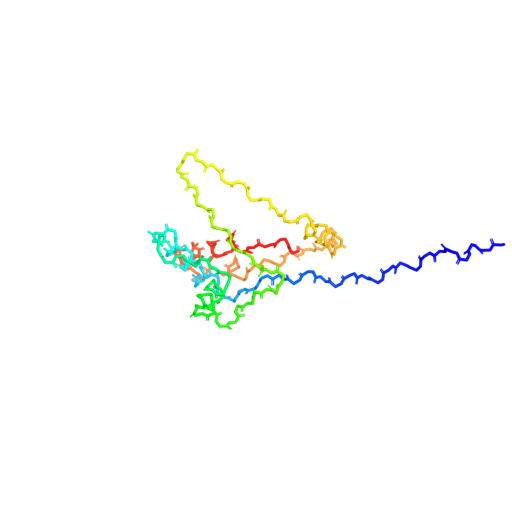 . GLN A 1 72 ? -9.315 -11.334 4.491 1.00 94.69 72 GLN A O 1
ATOM 554 N N . PRO A 1 73 ? -7.175 -11.856 3.987 1.00 93.88 73 PRO A N 1
ATOM 555 C CA . PRO A 1 73 ? -7.344 -13.284 4.215 1.00 93.88 73 PRO A CA 1
ATOM 556 C C . PRO A 1 73 ? -7.485 -13.625 5.702 1.00 93.88 73 PRO A C 1
ATOM 558 O O . PRO A 1 73 ? -7.034 -12.888 6.582 1.00 93.88 73 PRO A O 1
ATOM 561 N N . THR A 1 74 ? -8.070 -14.791 5.961 1.00 94.38 74 THR A N 1
ATOM 562 C CA . THR A 1 74 ? -8.000 -15.515 7.235 1.00 94.38 74 THR A CA 1
ATOM 563 C C . THR A 1 74 ? -6.787 -16.452 7.253 1.00 94.38 74 THR A C 1
ATOM 565 O O . THR A 1 74 ? -6.084 -16.606 6.257 1.00 94.38 74 THR A O 1
ATOM 568 N N . TRP A 1 75 ? -6.530 -17.096 8.393 1.00 93.88 75 TRP A N 1
ATOM 569 C CA . TRP A 1 75 ? -5.370 -17.977 8.595 1.00 93.88 75 TRP A CA 1
ATOM 570 C C . TRP A 1 75 ? -5.292 -19.185 7.651 1.00 93.88 75 TRP A C 1
ATOM 572 O O . TRP A 1 75 ? -4.211 -19.729 7.447 1.00 93.88 75 TRP A O 1
ATOM 582 N N . ASP A 1 76 ? -6.419 -19.611 7.094 1.00 96.50 76 ASP A N 1
ATOM 583 C CA . ASP A 1 76 ? -6.578 -20.804 6.261 1.00 96.50 76 ASP A CA 1
ATOM 584 C C . ASP A 1 76 ? -6.732 -20.494 4.762 1.00 96.50 76 ASP A C 1
ATOM 586 O O . ASP A 1 76 ? -6.871 -21.412 3.955 1.00 96.50 76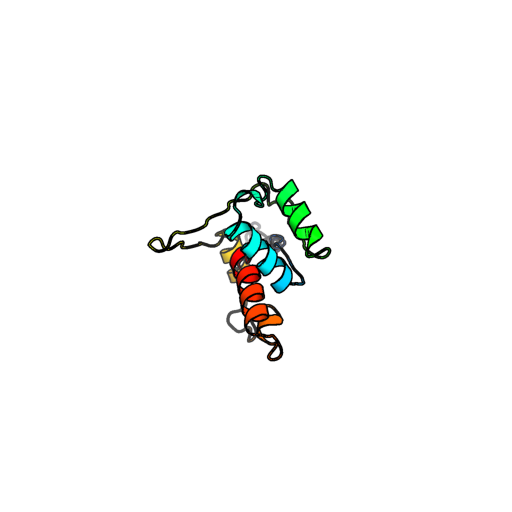 ASP A O 1
ATOM 590 N N . THR A 1 77 ? -6.691 -19.215 4.374 1.00 96.38 77 THR A N 1
ATOM 591 C CA . THR A 1 77 ? -6.966 -18.779 3.001 1.00 96.38 77 THR A CA 1
ATOM 592 C C . THR A 1 77 ? -5.792 -17.993 2.424 1.00 96.38 77 THR A C 1
ATOM 594 O O . THR A 1 77 ? -5.421 -16.937 2.930 1.00 96.38 77 THR A O 1
ATOM 597 N N . LEU A 1 78 ? -5.228 -18.471 1.313 1.00 94.00 78 LEU A N 1
ATOM 598 C CA . LEU A 1 78 ? -4.198 -17.753 0.560 1.00 94.00 78 LEU A CA 1
ATOM 599 C C . LEU A 1 78 ? -4.838 -16.808 -0.466 1.00 94.00 78 LEU A C 1
ATOM 601 O O . LEU A 1 78 ? -5.668 -17.227 -1.270 1.00 94.00 78 LEU A O 1
ATOM 605 N N . VAL A 1 79 ? -4.395 -15.550 -0.495 1.00 94.06 79 VAL A N 1
ATOM 606 C CA . VAL A 1 79 ? -4.747 -14.591 -1.552 1.00 94.06 79 VAL A CA 1
ATOM 607 C C . VAL A 1 79 ? -3.617 -14.532 -2.570 1.00 94.06 79 VAL A C 1
ATOM 609 O O . VAL A 1 79 ? -2.486 -14.188 -2.231 1.00 94.06 79 VAL A O 1
ATOM 612 N N . VAL A 1 80 ? -3.942 -14.823 -3.828 1.00 93.88 80 VAL A N 1
ATOM 613 C CA . VAL A 1 80 ? -3.035 -14.652 -4.968 1.00 93.88 80 VAL A CA 1
ATOM 614 C C . VAL A 1 80 ? -3.460 -13.400 -5.732 1.00 93.88 80 VAL A C 1
ATOM 616 O O . VAL A 1 80 ? -4.492 -13.395 -6.401 1.00 93.88 80 VAL A O 1
ATOM 619 N N . ARG A 1 81 ? -2.683 -12.317 -5.615 1.00 91.81 81 ARG A N 1
ATOM 620 C CA 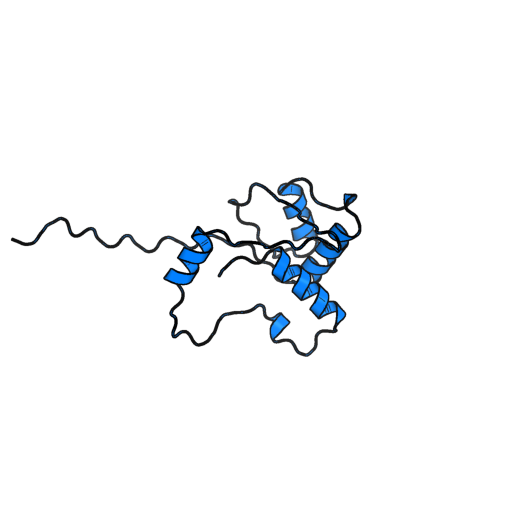. ARG A 1 81 ? -2.906 -11.072 -6.366 1.00 91.81 81 ARG A CA 1
ATOM 621 C C . ARG A 1 81 ? -2.246 -11.188 -7.737 1.00 91.81 81 ARG A C 1
ATOM 623 O O . ARG A 1 81 ? -1.023 -11.248 -7.819 1.00 91.81 81 ARG A O 1
ATOM 630 N N . LEU A 1 82 ? -3.050 -11.189 -8.796 1.00 93.44 82 LEU A N 1
ATOM 631 C CA . LEU A 1 82 ? -2.548 -11.113 -10.168 1.00 93.44 82 LEU A CA 1
ATOM 632 C C . LEU A 1 82 ? -2.380 -9.643 -10.589 1.00 93.44 82 LEU A C 1
ATOM 634 O O . LEU A 1 82 ? -3.222 -8.819 -10.214 1.00 93.44 82 LEU A O 1
ATOM 638 N N . PRO A 1 83 ? -1.322 -9.289 -11.339 1.00 92.06 83 PRO A N 1
ATOM 639 C CA . PRO A 1 83 ? -1.181 -7.945 -11.876 1.00 92.06 83 PRO A CA 1
ATOM 640 C C . PRO A 1 83 ? -2.158 -7.699 -13.030 1.00 92.06 83 PRO A C 1
ATOM 642 O O . PRO A 1 83 ? -2.648 -8.628 -13.672 1.00 92.06 83 PRO A O 1
ATOM 645 N N . THR A 1 84 ? -2.411 -6.424 -13.313 1.00 92.06 84 THR A N 1
ATOM 646 C CA . THR A 1 84 ? -3.156 -6.000 -14.501 1.00 92.06 84 THR A CA 1
ATOM 647 C C . THR A 1 84 ? -2.371 -6.372 -15.754 1.00 92.06 84 THR A C 1
ATOM 649 O O . THR A 1 84 ? -1.205 -5.996 -15.870 1.00 92.06 84 THR A O 1
ATOM 652 N N . LYS A 1 85 ? -3.014 -7.076 -16.691 1.00 93.38 85 LYS A N 1
ATOM 653 C CA . LYS A 1 85 ? -2.392 -7.564 -17.928 1.00 93.38 85 LYS A CA 1
ATOM 654 C C . LYS A 1 85 ? -1.659 -6.446 -18.679 1.00 93.38 85 LYS A C 1
ATOM 656 O O . LYS A 1 85 ? -0.493 -6.604 -19.009 1.00 93.38 85 LYS A O 1
ATOM 661 N N . GLU A 1 86 ? -2.317 -5.307 -18.865 1.00 91.62 86 GLU A N 1
ATOM 662 C CA . GLU A 1 86 ? -1.795 -4.165 -19.619 1.00 91.62 86 GLU A CA 1
ATOM 663 C C . GLU A 1 86 ? -0.531 -3.571 -18.981 1.00 91.62 86 GLU A C 1
ATOM 665 O O . GLU A 1 86 ? 0.327 -3.052 -19.686 1.00 91.62 86 GLU A O 1
ATOM 670 N N . LEU A 1 87 ? -0.395 -3.657 -17.650 1.00 90.38 87 LEU A N 1
ATOM 671 C CA . LEU A 1 87 ? 0.814 -3.205 -16.957 1.00 90.38 87 LEU A CA 1
ATOM 672 C C . LEU A 1 87 ? 1.967 -4.192 -17.126 1.00 90.38 87 LEU A C 1
ATOM 674 O O . LEU A 1 87 ? 3.106 -3.754 -17.174 1.00 90.38 87 LEU A O 1
ATOM 678 N N . ILE A 1 88 ? 1.685 -5.497 -17.207 1.00 91.25 88 ILE A N 1
ATOM 679 C CA . ILE A 1 88 ? 2.709 -6.513 -17.487 1.00 91.25 88 ILE A CA 1
ATOM 680 C C . ILE A 1 88 ? 3.223 -6.333 -18.911 1.00 91.25 88 ILE A C 1
ATOM 682 O O . ILE A 1 88 ? 4.426 -6.200 -19.091 1.00 91.25 88 ILE A O 1
ATOM 686 N N . GLU A 1 89 ? 2.318 -6.272 -19.893 1.00 91.56 89 GLU A N 1
ATOM 687 C CA . GLU A 1 89 ? 2.680 -6.103 -21.305 1.00 91.56 89 GLU A CA 1
ATOM 688 C C . GLU A 1 89 ? 3.487 -4.813 -21.506 1.00 91.56 89 GLU A C 1
ATOM 690 O O . GLU A 1 89 ? 4.541 -4.837 -22.132 1.00 91.56 89 GLU A O 1
ATOM 695 N N . GLU A 1 90 ? 3.065 -3.704 -20.888 1.00 88.69 90 GLU A N 1
ATOM 696 C CA . GLU A 1 90 ? 3.829 -2.454 -20.919 1.00 88.69 90 GLU A CA 1
ATOM 697 C C . GLU A 1 90 ? 5.234 -2.612 -20.318 1.00 88.69 90 GLU A C 1
ATOM 699 O O . GLU A 1 90 ? 6.202 -2.094 -20.872 1.00 88.69 90 GLU A O 1
ATOM 704 N N . SER A 1 91 ? 5.371 -3.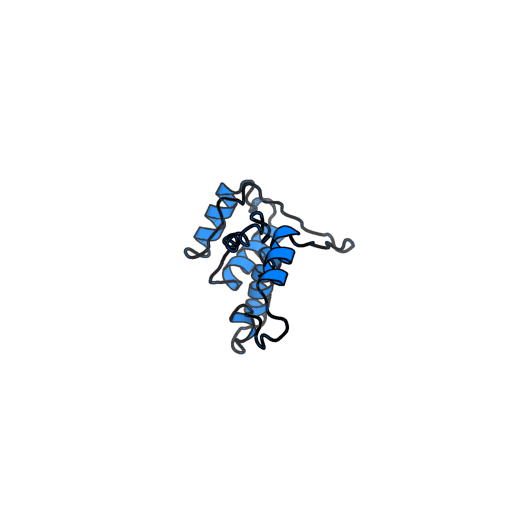287 -19.178 1.00 87.25 91 SER A N 1
ATOM 705 C CA . SER A 1 91 ? 6.675 -3.504 -18.550 1.00 87.25 91 SER A CA 1
ATOM 706 C C . SER A 1 91 ? 7.571 -4.404 -19.403 1.00 87.25 91 SER A C 1
ATOM 708 O O . SER A 1 91 ? 8.745 -4.097 -19.576 1.00 87.25 91 SER A O 1
ATOM 710 N N . GLU A 1 92 ? 7.029 -5.470 -19.991 1.00 87.88 92 GLU A N 1
ATOM 711 C CA . GLU A 1 92 ? 7.756 -6.378 -20.886 1.00 87.88 92 GLU A CA 1
ATOM 712 C C . GLU A 1 92 ? 8.205 -5.687 -22.182 1.00 87.88 92 GLU A C 1
ATOM 714 O O . GLU A 1 92 ? 9.304 -5.949 -22.666 1.00 87.88 92 GLU A O 1
ATOM 719 N N . GLU A 1 93 ? 7.391 -4.781 -22.728 1.00 87.31 93 GLU A N 1
ATOM 720 C CA . GLU A 1 93 ? 7.739 -3.981 -23.908 1.00 87.31 93 GLU A CA 1
ATOM 721 C C . GLU A 1 93 ? 8.834 -2.945 -23.612 1.00 87.31 93 GLU A C 1
ATOM 723 O O . GLU A 1 93 ? 9.671 -2.663 -24.471 1.00 87.31 93 GLU A O 1
ATOM 728 N N . ASN A 1 94 ? 8.827 -2.363 -22.408 1.00 81.50 94 ASN A N 1
ATOM 729 C CA . ASN A 1 94 ? 9.732 -1.272 -22.039 1.00 81.50 94 ASN A CA 1
ATOM 730 C C . ASN A 1 94 ? 11.023 -1.734 -21.352 1.00 81.50 94 ASN A C 1
ATOM 732 O O . ASN A 1 94 ? 11.991 -0.972 -21.312 1.00 81.50 94 ASN A O 1
ATOM 736 N N . MET A 1 95 ? 11.058 -2.945 -20.796 1.00 83.06 95 MET A N 1
ATOM 737 C CA . MET A 1 95 ? 12.248 -3.491 -20.149 1.00 83.06 95 MET A CA 1
ATOM 738 C C . MET A 1 95 ? 13.114 -4.235 -21.147 1.00 83.06 95 MET A C 1
ATOM 740 O O . MET A 1 95 ? 12.683 -5.196 -21.782 1.00 83.06 95 MET A O 1
ATOM 744 N N . ASN A 1 96 ? 14.384 -3.845 -21.235 1.00 76.31 96 ASN A N 1
ATOM 745 C CA . ASN A 1 96 ? 15.343 -4.651 -21.961 1.00 76.31 96 ASN A CA 1
ATOM 746 C C . ASN A 1 96 ? 15.789 -5.816 -21.056 1.00 76.31 96 ASN A C 1
ATOM 748 O O . ASN A 1 96 ? 16.280 -5.571 -19.954 1.00 76.31 96 ASN A O 1
ATOM 752 N N . PRO A 1 97 ? 15.699 -7.084 -21.501 1.00 72.25 97 PRO A N 1
ATOM 753 C CA . PRO A 1 97 ? 16.184 -8.234 -20.733 1.00 72.25 97 PRO A CA 1
ATOM 754 C C . PRO A 1 97 ? 17.666 -8.150 -20.340 1.00 72.25 97 PRO A C 1
ATOM 756 O O . PRO A 1 97 ? 18.109 -8.873 -19.449 1.00 72.25 97 PRO A O 1
ATOM 759 N N . THR A 1 98 ? 18.447 -7.302 -21.018 1.00 74.38 98 THR A N 1
ATOM 760 C CA . THR A 1 98 ? 19.859 -7.057 -20.701 1.00 74.38 98 THR A CA 1
ATOM 761 C C . THR A 1 98 ? 20.087 -5.890 -19.740 1.00 74.38 98 THR A C 1
ATOM 763 O O . THR A 1 98 ? 21.238 -5.631 -19.386 1.00 74.38 98 THR A O 1
ATOM 766 N N . ASP A 1 99 ? 19.040 -5.171 -19.326 1.00 71.25 99 ASP A N 1
ATOM 767 C CA . ASP A 1 99 ? 19.171 -4.113 -18.329 1.00 71.25 99 ASP A CA 1
ATOM 768 C C . ASP A 1 99 ? 19.591 -4.723 -16.991 1.00 71.25 99 ASP A C 1
ATOM 770 O O . ASP A 1 99 ? 18.920 -5.571 -16.406 1.00 71.25 99 ASP A O 1
ATOM 774 N N . ALA A 1 100 ? 20.742 -4.280 -16.489 1.00 62.59 100 ALA A N 1
ATOM 775 C CA . ALA A 1 100 ? 21.361 -4.870 -15.308 1.00 62.59 100 ALA A CA 1
ATOM 776 C C . ALA A 1 100 ? 20.646 -4.515 -13.988 1.00 62.59 100 ALA A C 1
ATOM 778 O O . ALA A 1 100 ? 21.003 -5.061 -12.943 1.00 62.59 100 ALA A O 1
ATOM 779 N N . ILE A 1 101 ? 19.699 -3.564 -13.991 1.00 76.56 101 ILE A N 1
ATOM 780 C CA . ILE A 1 101 ? 19.167 -2.967 -12.758 1.00 76.56 101 ILE A CA 1
ATOM 781 C C . ILE A 1 101 ? 17.651 -2.769 -12.840 1.00 76.56 101 ILE A C 1
ATOM 783 O O . ILE A 1 101 ? 17.163 -1.849 -13.490 1.00 76.56 101 ILE A O 1
ATOM 787 N N . TYR A 1 102 ? 16.917 -3.566 -12.063 1.00 80.62 102 TYR A N 1
ATOM 788 C CA . TYR A 1 102 ? 15.523 -3.285 -11.726 1.00 80.62 102 TYR A CA 1
ATOM 789 C C . TYR A 1 102 ? 15.459 -2.323 -10.531 1.00 80.62 102 TYR A C 1
ATOM 791 O O . TYR A 1 102 ? 16.031 -2.578 -9.465 1.00 80.62 102 TYR A O 1
ATOM 799 N N . MET A 1 103 ? 14.758 -1.202 -10.689 1.00 82.38 103 MET A N 1
ATOM 800 C CA . MET A 1 103 ? 14.667 -0.168 -9.656 1.00 82.38 103 MET A CA 1
ATOM 801 C C . MET A 1 103 ? 13.665 -0.556 -8.561 1.00 82.38 103 MET A C 1
ATOM 803 O O . MET A 1 103 ? 12.468 -0.276 -8.649 1.00 82.38 103 MET A O 1
ATOM 807 N N . VAL A 1 104 ? 14.172 -1.172 -7.493 1.00 86.75 104 VAL A N 1
ATOM 808 C CA . VAL A 1 104 ? 13.404 -1.441 -6.266 1.00 86.75 104 VAL A CA 1
ATOM 809 C C . VAL A 1 104 ? 13.284 -0.191 -5.379 1.00 86.75 104 VAL A C 1
ATOM 811 O O . VAL A 1 104 ? 14.157 0.683 -5.440 1.00 86.75 104 VAL A O 1
ATOM 814 N N . PRO A 1 105 ? 12.240 -0.091 -4.530 1.00 89.81 105 PRO A N 1
ATOM 815 C CA . PRO A 1 105 ? 12.142 0.957 -3.517 1.00 89.81 105 PRO A CA 1
ATOM 816 C C . PRO A 1 105 ? 13.404 1.081 -2.650 1.00 89.81 105 PRO A C 1
ATOM 818 O O . PRO A 1 105 ? 14.008 0.081 -2.260 1.00 89.81 105 PRO A O 1
ATOM 821 N N . GLU A 1 106 ? 13.776 2.313 -2.298 1.00 90.62 106 GLU A N 1
ATOM 822 C CA . GLU A 1 106 ? 15.047 2.605 -1.616 1.00 90.62 106 GLU A CA 1
ATOM 823 C C . GLU A 1 106 ? 15.174 1.926 -0.245 1.00 90.62 106 GLU A C 1
ATOM 825 O O . GLU A 1 106 ? 16.266 1.543 0.171 1.00 90.62 106 GLU A O 1
ATOM 830 N N . PHE A 1 107 ? 14.051 1.689 0.441 1.00 92.50 107 PHE A N 1
ATOM 831 C CA . PHE A 1 107 ? 14.057 1.027 1.744 1.00 92.50 107 PHE A CA 1
ATOM 832 C C . PHE A 1 107 ? 14.630 -0.402 1.697 1.00 92.50 107 PHE A C 1
ATOM 834 O O . PHE A 1 107 ? 15.123 -0.868 2.719 1.00 92.50 107 PHE A O 1
ATOM 841 N N . TYR A 1 108 ? 14.623 -1.086 0.542 1.00 91.69 108 TYR A N 1
ATOM 842 C CA . TYR A 1 108 ? 15.257 -2.405 0.397 1.00 91.69 108 TYR A CA 1
ATOM 843 C C . TYR A 1 108 ? 16.785 -2.351 0.460 1.00 91.69 108 TYR A C 1
ATOM 845 O O . TYR A 1 108 ? 17.423 -3.357 0.759 1.00 91.69 108 TYR A O 1
ATOM 853 N N . LYS A 1 109 ? 17.378 -1.189 0.176 1.00 91.38 109 LYS A N 1
ATOM 854 C CA . LYS A 1 109 ? 18.829 -0.970 0.225 1.00 91.38 109 LYS A CA 1
ATOM 855 C C . LYS A 1 109 ? 19.277 -0.411 1.575 1.00 91.38 109 LYS A C 1
ATOM 857 O O . LYS A 1 109 ? 20.465 -0.420 1.885 1.00 91.38 109 LYS A O 1
ATOM 862 N N . ASN A 1 110 ? 18.337 0.080 2.381 1.00 89.62 110 ASN A N 1
ATOM 863 C CA . ASN A 1 110 ? 18.628 0.739 3.643 1.00 89.62 110 ASN A CA 1
ATOM 864 C C . ASN A 1 110 ? 18.840 -0.282 4.775 1.00 89.62 110 ASN A C 1
ATOM 866 O O . ASN A 1 110 ? 17.887 -0.822 5.334 1.00 89.62 110 ASN A O 1
ATOM 870 N N . THR A 1 111 ? 20.098 -0.497 5.159 1.00 85.56 111 THR A N 1
ATOM 871 C CA . THR A 1 111 ? 20.490 -1.411 6.247 1.00 85.56 111 THR A CA 1
ATOM 872 C C . THR A 1 111 ? 20.270 -0.848 7.654 1.00 85.56 111 THR A C 1
ATOM 874 O O . THR A 1 111 ? 20.508 -1.553 8.630 1.00 85.56 111 THR A O 1
ATOM 877 N N . SER A 1 112 ? 19.851 0.414 7.776 1.00 93.44 112 SER A N 1
ATOM 878 C CA . SER A 1 112 ? 19.699 1.114 9.059 1.00 93.44 112 SER A CA 1
ATOM 879 C C . SER A 1 112 ? 18.272 1.085 9.610 1.00 93.44 112 SER A C 1
ATOM 881 O O . SER A 1 112 ? 18.038 1.586 10.708 1.00 93.44 112 SER A O 1
ATOM 883 N N . LEU A 1 113 ? 17.307 0.530 8.868 1.00 93.25 113 LEU A N 1
ATOM 884 C CA . LEU A 1 113 ? 15.924 0.415 9.333 1.00 93.25 113 LEU A CA 1
ATOM 885 C C . LEU A 1 113 ? 15.811 -0.597 10.474 1.00 93.25 113 LEU A C 1
ATOM 887 O O . LEU A 1 113 ? 16.368 -1.695 10.414 1.00 93.25 113 LEU A O 1
ATOM 891 N N . SER A 1 114 ? 15.016 -0.264 11.490 1.00 96.25 114 SER A N 1
ATOM 892 C CA . SER A 1 114 ? 14.615 -1.251 12.489 1.00 96.25 114 SER A CA 1
ATOM 893 C C . SER A 1 114 ? 13.762 -2.355 11.854 1.00 96.25 114 SER A C 1
ATOM 895 O O . SER A 1 114 ? 13.095 -2.156 10.835 1.00 96.25 114 SER A O 1
ATOM 897 N N . ALA A 1 115 ? 13.711 -3.526 12.496 1.00 95.88 115 ALA A N 1
ATOM 898 C CA . ALA A 1 115 ? 12.887 -4.641 12.022 1.00 95.88 115 ALA A CA 1
ATOM 899 C C . ALA A 1 115 ? 11.401 -4.259 11.868 1.00 95.88 115 ALA A C 1
ATOM 901 O O . ALA A 1 115 ? 10.729 -4.720 10.946 1.00 95.88 115 ALA A O 1
ATOM 902 N N . LEU A 1 116 ? 10.893 -3.390 12.748 1.00 96.62 116 LEU A N 1
ATOM 903 C CA . LEU A 1 116 ? 9.513 -2.917 12.698 1.00 96.62 116 LEU A CA 1
ATOM 904 C C . LEU A 1 116 ? 9.279 -1.934 11.541 1.00 96.62 116 LEU A C 1
ATOM 906 O O . LEU A 1 116 ? 8.245 -2.001 10.881 1.00 96.62 116 LEU A O 1
ATOM 910 N N . GLU A 1 117 ? 10.227 -1.039 11.267 1.00 96.38 117 GLU A N 1
ATOM 911 C CA . GLU A 1 117 ? 10.148 -0.148 10.105 1.00 96.38 117 GLU A CA 1
ATOM 912 C C . GLU A 1 117 ? 10.220 -0.932 8.801 1.00 96.38 117 GLU A C 1
ATOM 914 O O . GLU A 1 117 ? 9.416 -0.684 7.909 1.00 96.38 117 GLU A O 1
ATOM 919 N N . LEU A 1 118 ? 11.103 -1.930 8.713 1.00 96.38 118 LEU A N 1
ATOM 920 C CA . LEU A 1 118 ? 11.182 -2.807 7.549 1.00 96.38 118 LEU A CA 1
ATOM 921 C C . LEU A 1 118 ? 9.881 -3.599 7.341 1.00 96.38 118 LEU A C 1
ATOM 923 O O . LEU A 1 118 ? 9.425 -3.733 6.205 1.00 96.38 118 LEU A O 1
ATOM 927 N N . LEU A 1 119 ? 9.256 -4.089 8.420 1.00 97.06 119 LEU A N 1
ATOM 928 C CA . LEU A 1 119 ? 7.940 -4.728 8.355 1.00 97.06 119 LEU A CA 1
ATOM 929 C C . LEU A 1 119 ? 6.903 -3.780 7.748 1.00 97.06 119 LEU A C 1
ATOM 931 O O . LEU A 1 119 ? 6.226 -4.158 6.794 1.00 97.06 119 LEU A O 1
ATOM 935 N N . TYR A 1 120 ? 6.785 -2.556 8.266 1.00 98.00 120 TYR A N 1
ATOM 936 C CA . TYR A 1 120 ? 5.818 -1.600 7.734 1.00 98.00 120 TYR A CA 1
ATOM 937 C C . TYR A 1 120 ? 6.136 -1.208 6.289 1.00 98.00 120 TYR A C 1
ATOM 939 O O . TYR A 1 120 ? 5.236 -1.246 5.460 1.00 98.00 120 TYR A O 1
ATOM 947 N N . SER A 1 121 ? 7.394 -0.942 5.939 1.00 96.69 121 SER A N 1
ATOM 948 C CA . SER A 1 121 ? 7.768 -0.638 4.553 1.00 96.69 121 SER A CA 1
ATOM 949 C C . SER A 1 121 ? 7.362 -1.750 3.589 1.00 96.69 121 SER A C 1
ATOM 951 O O . SER A 1 121 ? 6.773 -1.483 2.543 1.00 96.69 121 SER A O 1
ATOM 953 N N . ARG A 1 122 ? 7.580 -3.013 3.976 1.00 96.19 122 ARG A N 1
ATOM 954 C CA . ARG A 1 122 ? 7.111 -4.164 3.200 1.00 96.19 122 ARG A CA 1
ATOM 955 C C . ARG A 1 122 ? 5.590 -4.206 3.075 1.00 96.19 122 ARG A C 1
ATOM 957 O O . ARG A 1 122 ? 5.104 -4.462 1.979 1.00 96.19 122 ARG A O 1
ATOM 964 N N . ILE A 1 123 ? 4.856 -3.959 4.166 1.00 96.81 123 ILE A N 1
ATOM 965 C CA . ILE A 1 123 ? 3.385 -3.878 4.146 1.00 96.81 123 ILE A CA 1
ATOM 966 C C . ILE A 1 123 ? 2.920 -2.812 3.154 1.00 96.81 123 ILE A C 1
ATOM 968 O O . ILE A 1 123 ? 2.027 -3.083 2.353 1.00 96.81 123 ILE A O 1
ATOM 972 N N . GLY A 1 124 ? 3.527 -1.625 3.178 1.00 95.06 124 GLY A N 1
ATOM 973 C CA . GLY A 1 124 ? 3.208 -0.557 2.238 1.00 95.06 124 GLY A CA 1
ATOM 974 C C . GLY A 1 124 ? 3.446 -0.985 0.792 1.00 95.06 124 GLY A C 1
ATOM 975 O O . GLY A 1 124 ? 2.555 -0.843 -0.039 1.00 95.06 124 GLY A O 1
ATOM 976 N N . ASP A 1 125 ? 4.606 -1.580 0.518 1.00 94.38 125 ASP A N 1
ATOM 977 C CA . ASP A 1 125 ? 5.022 -1.984 -0.826 1.00 94.38 125 ASP A CA 1
ATOM 978 C C . ASP A 1 125 ? 4.071 -3.016 -1.441 1.00 94.38 125 ASP A C 1
ATOM 980 O O . ASP A 1 125 ? 3.391 -2.721 -2.423 1.00 94.38 125 ASP A O 1
ATOM 984 N N . TYR A 1 126 ? 3.900 -4.192 -0.828 1.00 91.56 126 TYR A N 1
ATOM 985 C CA . TYR A 1 126 ? 3.071 -5.237 -1.447 1.00 91.56 126 TYR A CA 1
ATOM 986 C C . TYR A 1 126 ? 1.581 -4.858 -1.546 1.00 91.56 126 TYR A C 1
ATOM 988 O O . TYR A 1 126 ? 0.836 -5.473 -2.317 1.00 91.56 126 TYR A O 1
ATOM 996 N N . THR A 1 127 ? 1.122 -3.868 -0.770 1.00 91.88 127 THR A N 1
ATOM 997 C CA . THR A 1 127 ? -0.283 -3.434 -0.774 1.00 91.88 127 THR A CA 1
ATOM 998 C C . THR A 1 127 ? -0.616 -2.611 -2.012 1.00 91.88 127 THR A C 1
ATOM 1000 O O . THR A 1 127 ? -1.677 -2.811 -2.598 1.00 91.88 127 THR A O 1
ATOM 1003 N N . ILE A 1 128 ? 0.280 -1.724 -2.450 1.00 88.88 128 ILE A N 1
ATOM 1004 C CA . ILE A 1 128 ? -0.005 -0.806 -3.566 1.00 88.88 128 ILE A CA 1
ATOM 1005 C C . ILE A 1 128 ? 0.795 -1.093 -4.832 1.00 88.88 128 ILE A C 1
ATOM 1007 O O . ILE A 1 128 ? 0.464 -0.546 -5.878 1.00 88.88 128 ILE A O 1
ATOM 1011 N N . SER A 1 129 ? 1.816 -1.948 -4.760 1.00 86.81 129 SER A N 1
ATOM 1012 C CA . SER A 1 129 ? 2.730 -2.138 -5.882 1.00 86.81 129 SER A CA 1
ATOM 1013 C C . SER A 1 129 ? 2.046 -2.673 -7.135 1.00 86.81 129 SER A C 1
ATOM 1015 O O . SER A 1 129 ? 1.144 -3.513 -7.087 1.00 86.81 129 SER A O 1
ATOM 1017 N N . GLU A 1 130 ? 2.489 -2.130 -8.262 1.00 88.06 130 GLU A N 1
ATOM 1018 C CA . GLU A 1 130 ? 2.076 -2.445 -9.624 1.00 88.06 130 GLU A CA 1
ATOM 1019 C C . GLU A 1 130 ? 3.337 -2.812 -10.423 1.00 88.06 130 GLU A C 1
ATOM 1021 O O . GLU A 1 130 ? 4.424 -2.322 -10.100 1.00 88.06 130 GLU A O 1
ATOM 1026 N N . CYS A 1 131 ? 3.206 -3.660 -11.450 1.00 83.94 131 CYS A N 1
ATOM 1027 C CA . CYS A 1 131 ? 4.314 -3.985 -12.356 1.00 83.94 131 CYS A CA 1
ATOM 1028 C C . CYS A 1 131 ? 4.870 -2.698 -12.960 1.00 83.94 131 CYS A C 1
ATOM 1030 O O . CYS A 1 131 ? 4.095 -1.908 -13.498 1.00 83.94 131 CYS A O 1
ATOM 1032 N N . LYS A 1 132 ? 6.172 -2.468 -12.802 1.00 74.25 132 LYS A N 1
ATOM 1033 C CA . LYS A 1 132 ? 6.905 -1.356 -13.412 1.00 74.25 132 LYS A CA 1
ATOM 1034 C C . LYS A 1 132 ? 7.633 -1.882 -14.612 1.00 74.25 132 LYS A C 1
ATOM 1036 O O . LYS A 1 132 ? 8.123 -3.019 -14.493 1.00 74.25 132 LYS A O 1
#

Radius of gyration: 18.96 Å; chains: 1; bounding box: 36×35×70 Å

Foldseek 3Di:
DDDPPPPDPPDDDDADDAKDFDQLLLLLVLVVVCLVDVVSDDPFVVSVVVSRCVSGVPIDDDPVCGGDDDDDDDPPDDDDDDADPSLVVSLVVPDDPPPPDDDDPCVVVDPPDDPSSNNSSVSSDVRRDHRD

pLDDT: mean 87.78, std 13.22, range [42.09, 98.0]